Protein AF-O87030-F1 (afdb_monomer)

Mean predicted aligned error: 14.83 Å

Foldseek 3Di:
DCCLDDPVCPVVCPPDVNVVLVVVLVVLCVVCVVCVVVVVPVVVVVNVVVCVVCVVVVVVSVCCVCPNPVVVVVVVVVVVVVVVVVVVVVVVVVVVVVVVVVVVVVVVVVVQVQQADPLVSHGDPNVVVVVVVVCVVVVHDDDDDDDDDDPCLVVVCVVVNPVVSSVD

pLDDT: mean 82.91, std 11.95, range [49.78, 98.38]

Structure (mmCIF, N/CA/C/O backbone):
data_AF-O87030-F1
#
_entry.id   AF-O87030-F1
#
loop_
_atom_site.group_PDB
_atom_site.id
_atom_site.type_symbol
_atom_site.label_atom_id
_atom_site.label_alt_id
_atom_site.label_comp_id
_atom_site.label_asym_id
_atom_site.label_entity_id
_atom_site.label_seq_id
_atom_site.pdbx_PDB_ins_code
_atom_site.Cartn_x
_atom_site.Cartn_y
_atom_site.Cartn_z
_atom_site.occupancy
_atom_site.B_iso_or_equiv
_atom_site.auth_seq_id
_atom_site.auth_comp_id
_atom_site.auth_asym_id
_atom_site.auth_atom_id
_atom_site.pdbx_PDB_model_num
ATOM 1 N N . ASP A 1 1 ? 16.973 13.520 -46.771 1.00 52.75 1 ASP A N 1
ATOM 2 C CA . ASP A 1 1 ? 17.359 14.612 -45.845 1.00 52.75 1 ASP A CA 1
ATOM 3 C C . ASP A 1 1 ? 17.362 14.251 -44.360 1.00 52.75 1 ASP A C 1
ATOM 5 O O . ASP A 1 1 ? 18.242 14.733 -43.655 1.00 52.75 1 ASP A O 1
ATOM 9 N N . LEU A 1 2 ? 16.474 13.373 -43.868 1.00 49.78 2 LEU A N 1
ATOM 10 C CA . LEU A 1 2 ? 16.388 13.035 -42.433 1.00 49.78 2 LEU A CA 1
ATOM 11 C C . LEU A 1 2 ? 17.682 12.417 -41.847 1.00 49.78 2 LEU A C 1
ATOM 13 O O . LEU A 1 2 ? 18.116 12.793 -40.764 1.00 49.78 2 LEU A O 1
ATOM 17 N N . PHE A 1 3 ? 18.349 11.525 -42.590 1.00 55.91 3 PHE A N 1
ATOM 18 C CA . PHE A 1 3 ? 19.589 10.864 -42.151 1.00 55.91 3 PHE A CA 1
ATOM 19 C C . PHE A 1 3 ? 20.795 11.816 -42.071 1.00 55.91 3 PHE A C 1
ATOM 21 O O . PHE A 1 3 ? 21.683 11.631 -41.248 1.00 55.91 3 PHE A O 1
ATOM 28 N N . LEU A 1 4 ? 20.832 12.861 -42.902 1.00 58.41 4 LEU A N 1
ATOM 29 C CA . LEU A 1 4 ? 21.936 13.827 -42.942 1.00 58.41 4 LEU A CA 1
ATOM 30 C C . LEU A 1 4 ? 21.771 14.963 -41.923 1.00 58.41 4 LEU A C 1
ATOM 32 O O . LEU A 1 4 ? 22.666 15.791 -41.788 1.00 58.41 4 LEU A O 1
ATOM 36 N N . THR A 1 5 ? 20.640 15.023 -41.214 1.00 56.06 5 THR A N 1
ATOM 37 C CA . THR A 1 5 ? 20.298 16.132 -40.309 1.00 56.06 5 THR A CA 1
ATOM 38 C C . THR A 1 5 ? 19.948 15.691 -38.889 1.00 56.06 5 THR A C 1
ATOM 40 O O . THR A 1 5 ? 20.027 16.519 -37.982 1.00 56.06 5 THR A O 1
ATOM 43 N N . SER A 1 6 ? 19.625 14.415 -38.645 1.00 59.22 6 SER A N 1
ATOM 44 C CA . SER A 1 6 ? 19.236 13.959 -37.307 1.00 59.22 6 SER A CA 1
ATOM 45 C C . SER A 1 6 ? 20.412 13.919 -36.318 1.00 59.22 6 SER A C 1
ATOM 47 O O . SER A 1 6 ? 21.569 13.671 -36.675 1.00 59.22 6 SER A O 1
ATOM 49 N N . LYS A 1 7 ? 20.110 14.184 -35.039 1.00 56.25 7 LYS A N 1
ATOM 50 C CA . LYS A 1 7 ? 21.070 14.042 -33.928 1.00 56.25 7 LYS A CA 1
ATOM 51 C C . LYS A 1 7 ? 21.472 12.581 -33.706 1.00 56.25 7 LYS A C 1
ATOM 53 O O . LYS A 1 7 ? 22.598 12.316 -33.313 1.00 56.25 7 LYS A O 1
ATOM 58 N N . GLU A 1 8 ? 20.577 11.648 -34.013 1.00 55.34 8 GLU A N 1
ATOM 59 C CA . GLU A 1 8 ? 20.783 10.201 -33.868 1.00 55.34 8 GLU A CA 1
ATOM 60 C C . GLU A 1 8 ? 21.846 9.660 -34.837 1.00 55.34 8 GLU A C 1
ATOM 62 O O . GLU A 1 8 ? 22.580 8.742 -34.496 1.00 55.34 8 GLU A O 1
ATOM 67 N N . THR A 1 9 ? 21.993 10.260 -36.024 1.00 56.41 9 THR A N 1
ATOM 68 C CA . THR A 1 9 ? 23.032 9.897 -37.005 1.00 56.41 9 THR A CA 1
ATOM 69 C C . THR A 1 9 ? 24.272 10.788 -36.912 1.00 56.41 9 THR A C 1
ATOM 71 O O . THR A 1 9 ? 25.165 10.701 -37.753 1.00 56.41 9 THR A O 1
ATOM 74 N N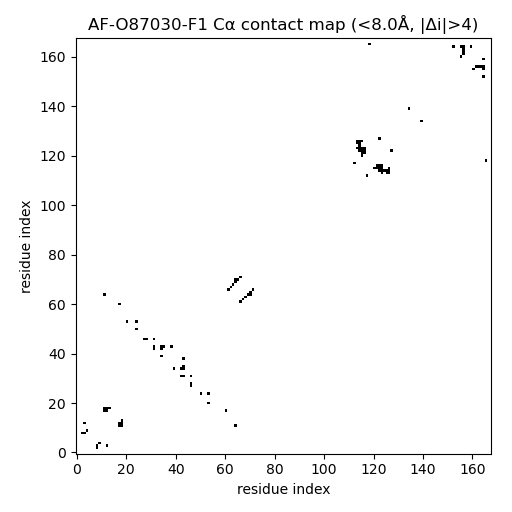 . GLN A 1 10 ? 24.346 11.696 -35.934 1.00 61.94 10 GLN A N 1
ATOM 75 C CA . GLN A 1 10 ? 25.466 12.630 -35.794 1.00 61.94 10 GLN A CA 1
ATOM 76 C C . GLN A 1 10 ? 26.766 11.912 -35.420 1.00 61.94 10 GLN A C 1
ATOM 78 O O . GLN A 1 10 ? 27.805 12.195 -36.007 1.00 61.94 10 GLN A O 1
ATOM 83 N N . GLU A 1 11 ? 26.694 10.954 -34.500 1.00 60.84 11 GLU A N 1
ATOM 84 C CA . GLU A 1 11 ? 27.830 10.116 -34.098 1.00 60.84 11 GLU A CA 1
ATOM 85 C C . GLU A 1 11 ? 28.333 9.264 -35.282 1.00 60.84 11 GLU A C 1
ATOM 87 O O . GLU A 1 11 ? 29.527 9.187 -35.559 1.00 60.84 11 GLU A O 1
ATOM 92 N N . LEU A 1 12 ? 27.387 8.757 -36.076 1.00 59.00 12 LEU A N 1
ATOM 93 C CA . LEU A 1 12 ? 27.609 7.964 -37.285 1.00 59.00 12 LEU A CA 1
ATOM 94 C C . LEU A 1 12 ? 28.250 8.773 -38.422 1.00 59.00 12 LEU A C 1
ATOM 96 O O . LEU A 1 12 ? 29.059 8.244 -39.174 1.00 59.00 12 LEU A O 1
ATOM 100 N N . ARG A 1 13 ? 27.932 10.067 -38.536 1.00 62.53 13 ARG A N 1
ATOM 101 C CA . ARG A 1 13 ? 28.569 10.986 -39.496 1.00 62.53 13 ARG A CA 1
ATOM 102 C C . ARG A 1 13 ? 30.012 11.332 -39.124 1.00 62.53 13 ARG A C 1
ATOM 104 O O . ARG A 1 13 ? 30.799 11.631 -40.016 1.00 62.53 13 ARG A O 1
ATOM 111 N N . GLN A 1 14 ? 30.343 11.316 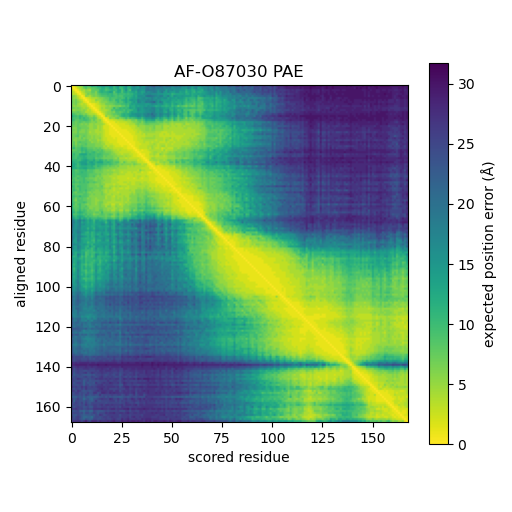-37.832 1.00 63.66 14 GLN A N 1
ATOM 112 C CA . GLN A 1 14 ? 31.659 11.714 -37.322 1.00 63.66 14 GLN A CA 1
ATOM 113 C C . GLN A 1 14 ? 32.678 10.566 -37.301 1.00 63.66 14 GLN A C 1
ATOM 115 O O . GLN A 1 14 ? 33.880 10.823 -37.299 1.00 63.66 14 GLN A O 1
ATOM 120 N N . GLN A 1 15 ? 32.227 9.310 -37.308 1.00 60.66 15 GLN A N 1
ATOM 121 C CA . GLN A 1 15 ? 33.109 8.146 -37.354 1.00 60.66 15 GLN A CA 1
ATOM 122 C C . GLN A 1 15 ? 33.484 7.756 -38.798 1.00 60.66 15 GLN A C 1
ATOM 124 O O . GLN A 1 15 ? 32.622 7.558 -39.651 1.00 60.66 15 GLN A O 1
ATOM 129 N N . HIS A 1 16 ? 34.789 7.589 -39.048 1.00 58.06 16 HIS A N 1
ATOM 130 C CA . HIS A 1 16 ? 35.362 6.910 -40.224 1.00 58.06 16 HIS A CA 1
ATOM 131 C C . HIS A 1 16 ? 34.908 7.421 -41.611 1.00 58.06 16 HIS A C 1
ATOM 133 O O . HIS A 1 16 ? 34.545 6.615 -42.466 1.00 58.06 16 HIS A O 1
ATOM 139 N N . ASP A 1 17 ? 34.912 8.740 -41.848 1.00 64.31 17 ASP A N 1
ATOM 140 C CA . ASP A 1 17 ? 34.593 9.369 -43.152 1.00 64.31 17 ASP A CA 1
ATOM 141 C C . ASP A 1 17 ? 33.220 8.985 -43.754 1.00 64.31 17 ASP A C 1
ATOM 143 O O . ASP A 1 17 ? 32.926 9.247 -44.926 1.00 64.31 17 ASP A O 1
ATOM 147 N N . ALA A 1 18 ? 32.328 8.419 -42.934 1.00 68.12 18 ALA A N 1
ATOM 148 C CA . ALA A 1 18 ? 31.025 7.911 -43.347 1.00 68.12 18 ALA A CA 1
ATOM 149 C C . ALA A 1 18 ? 30.143 8.998 -43.972 1.00 68.12 18 ALA A C 1
ATOM 151 O O . ALA A 1 18 ? 29.357 8.722 -44.876 1.00 68.12 18 ALA A O 1
ATOM 152 N N . GLN A 1 19 ? 30.286 10.250 -43.527 1.00 72.31 19 GLN A N 1
ATOM 153 C CA . GLN A 1 19 ? 29.537 11.373 -44.079 1.00 72.31 19 GLN A CA 1
ATOM 154 C C . GLN A 1 19 ? 29.844 11.609 -45.564 1.00 72.31 19 GLN A C 1
ATOM 156 O O . GLN A 1 19 ? 28.909 11.805 -46.338 1.00 72.31 19 GLN A O 1
ATOM 161 N N . ALA A 1 20 ? 31.117 11.566 -45.966 1.00 75.62 20 ALA A N 1
ATOM 162 C CA . ALA A 1 20 ? 31.512 11.805 -47.353 1.00 75.62 20 ALA A CA 1
ATOM 163 C C . ALA A 1 20 ? 30.997 10.685 -48.268 1.00 75.62 20 ALA A C 1
ATOM 165 O O . ALA A 1 20 ? 30.365 10.960 -49.287 1.00 75.62 20 ALA A O 1
ATOM 166 N N . ILE A 1 21 ? 31.166 9.431 -47.839 1.00 76.44 21 ILE A N 1
ATOM 167 C CA . ILE A 1 21 ? 30.726 8.239 -48.578 1.00 76.44 21 ILE A CA 1
ATOM 168 C C . ILE A 1 21 ? 29.204 8.227 -48.740 1.00 76.44 21 ILE A C 1
ATOM 170 O O . ILE A 1 21 ? 28.687 8.051 -49.841 1.00 76.44 21 ILE A O 1
ATOM 174 N N . ILE A 1 22 ? 28.462 8.457 -47.654 1.00 77.44 22 ILE A N 1
ATOM 175 C CA . ILE A 1 22 ? 26.995 8.457 -47.684 1.00 77.44 22 ILE A CA 1
ATOM 176 C C . ILE A 1 22 ? 26.476 9.611 -48.544 1.00 77.44 22 ILE A C 1
ATOM 178 O O . ILE A 1 22 ? 25.507 9.433 -49.278 1.00 77.44 22 ILE A O 1
ATOM 182 N N . GLN A 1 23 ? 27.118 10.779 -48.498 1.00 80.62 23 GLN A N 1
ATOM 183 C CA . GLN A 1 23 ? 26.734 11.925 -49.317 1.00 80.62 23 GLN A CA 1
ATOM 184 C C . GLN A 1 23 ? 27.003 11.680 -50.807 1.00 80.62 23 GLN A C 1
ATOM 186 O O . GLN A 1 23 ? 26.163 12.026 -51.641 1.00 80.62 23 GLN A O 1
ATOM 191 N N . GLU A 1 24 ? 28.124 11.047 -51.149 1.00 81.00 24 GLU A N 1
ATOM 192 C CA . GLU A 1 24 ? 28.473 10.697 -52.525 1.00 81.00 24 GLU A CA 1
ATOM 193 C C . GLU A 1 24 ? 27.526 9.628 -53.091 1.00 81.00 24 GLU A C 1
ATOM 195 O O . GLU A 1 24 ? 26.898 9.849 -54.128 1.00 81.00 24 GLU A O 1
ATOM 200 N N . VAL A 1 25 ? 27.306 8.535 -52.354 1.00 82.62 25 VAL A N 1
ATOM 201 C CA . VAL A 1 25 ? 26.357 7.470 -52.723 1.00 82.62 25 VAL A CA 1
ATOM 202 C C . VAL A 1 25 ? 24.934 8.017 -52.859 1.00 82.62 25 VAL A C 1
ATOM 204 O O . VAL A 1 25 ? 24.245 7.722 -53.835 1.00 82.62 25 VAL A O 1
ATOM 207 N N . PHE A 1 26 ? 24.489 8.863 -51.926 1.00 82.69 26 PHE A N 1
ATOM 208 C CA . PHE A 1 26 ? 23.162 9.479 -51.987 1.00 82.69 26 PHE A CA 1
ATOM 209 C C . PHE A 1 26 ? 23.016 10.419 -53.191 1.00 82.69 26 PHE A C 1
ATOM 211 O O . PHE A 1 26 ? 21.960 10.461 -53.821 1.00 82.69 26 PHE A O 1
ATOM 218 N N . THR A 1 27 ? 24.081 11.139 -53.552 1.00 84.06 27 THR A N 1
ATOM 219 C CA . THR A 1 27 ? 24.100 12.004 -54.739 1.00 84.06 27 THR A CA 1
ATOM 220 C C . THR A 1 27 ? 23.974 11.185 -56.023 1.00 84.06 27 THR A C 1
ATOM 222 O O . THR A 1 27 ? 23.184 11.551 -56.895 1.00 84.06 27 THR A O 1
ATOM 225 N N . GLN A 1 28 ? 24.681 10.052 -56.127 1.00 82.38 28 GLN A N 1
ATOM 226 C CA . GLN A 1 28 ? 24.534 9.143 -57.268 1.00 82.38 28 GLN A CA 1
ATOM 227 C C . GLN A 1 28 ? 23.124 8.545 -57.320 1.00 82.38 28 GLN A C 1
ATOM 229 O O . GLN A 1 28 ? 22.464 8.632 -58.350 1.00 82.38 28 GLN A O 1
ATOM 234 N N . LEU A 1 29 ? 22.592 8.041 -56.204 1.00 82.44 29 LEU A N 1
ATOM 235 C CA . LEU A 1 29 ? 21.227 7.501 -56.154 1.00 82.44 29 LEU A CA 1
ATOM 236 C C . LEU A 1 29 ? 20.173 8.527 -56.591 1.00 82.44 29 LEU A C 1
ATOM 238 O O . LEU A 1 29 ? 19.272 8.192 -57.356 1.00 82.44 29 LEU A O 1
ATOM 242 N N . LYS A 1 30 ? 20.317 9.788 -56.171 1.00 83.56 30 LYS A N 1
ATOM 243 C CA . LYS A 1 30 ? 19.424 10.879 -56.579 1.00 83.56 30 LYS A CA 1
ATOM 244 C C . LYS A 1 30 ? 19.529 11.189 -58.075 1.00 83.56 30 LYS A C 1
ATOM 246 O O . LYS A 1 30 ? 18.525 11.471 -58.720 1.00 83.56 30 LYS A O 1
ATOM 251 N N . ARG A 1 31 ? 20.730 11.098 -58.656 1.00 83.00 31 ARG A N 1
ATOM 252 C CA . ARG A 1 31 ? 20.947 11.276 -60.103 1.00 83.00 31 ARG A CA 1
ATOM 253 C C . ARG A 1 31 ? 20.227 10.209 -60.933 1.00 83.00 31 ARG A C 1
ATOM 255 O O . ARG A 1 31 ? 19.749 10.515 -62.022 1.00 83.00 31 ARG A O 1
ATOM 262 N N . TYR A 1 32 ? 20.115 8.992 -60.407 1.00 83.44 32 TYR A N 1
ATOM 263 C CA . TYR A 1 32 ? 19.471 7.856 -61.069 1.00 83.44 32 TYR A CA 1
ATOM 264 C C . TYR A 1 32 ? 18.035 7.574 -60.574 1.00 83.44 32 TYR A C 1
ATOM 266 O O . TYR A 1 32 ? 17.438 6.572 -60.961 1.00 83.44 32 TYR A O 1
ATOM 274 N N . GLU A 1 33 ? 17.430 8.468 -59.782 1.00 81.31 33 GLU A N 1
ATOM 275 C CA . GLU A 1 33 ? 16.110 8.294 -59.144 1.00 81.31 33 GLU A CA 1
ATOM 276 C C . GLU A 1 33 ? 14.986 7.947 -60.140 1.00 81.31 33 GLU A C 1
ATOM 278 O O . GLU A 1 33 ? 14.163 7.060 -59.896 1.00 81.31 33 GLU A O 1
ATOM 283 N N . LEU A 1 34 ? 14.980 8.602 -61.305 1.00 76.56 34 LEU A N 1
ATOM 284 C CA . LEU A 1 34 ? 14.008 8.346 -62.373 1.00 76.56 34 LEU A CA 1
ATOM 285 C C . LEU A 1 34 ? 14.193 6.970 -63.028 1.00 76.56 34 LEU A C 1
ATOM 287 O O . LEU A 1 34 ? 13.203 6.338 -63.394 1.00 76.56 34 LEU A O 1
ATOM 291 N N . ALA A 1 35 ? 15.435 6.501 -63.165 1.00 78.81 35 ALA A N 1
ATOM 292 C CA . ALA A 1 35 ? 15.748 5.191 -63.733 1.00 78.81 35 ALA A CA 1
ATOM 293 C C . ALA A 1 35 ? 15.396 4.061 -62.757 1.00 78.81 35 ALA A C 1
ATOM 295 O O . ALA A 1 35 ? 14.815 3.054 -63.159 1.00 78.81 35 ALA A O 1
ATOM 296 N N . VAL A 1 36 ? 15.646 4.280 -61.461 1.00 77.56 36 VAL A N 1
ATOM 297 C CA . VAL A 1 36 ? 15.218 3.388 -60.374 1.00 77.56 36 VAL A CA 1
ATOM 298 C C . VAL A 1 36 ? 13.695 3.278 -60.326 1.00 77.56 36 VAL A C 1
ATOM 300 O O . VAL A 1 36 ? 13.161 2.174 -60.284 1.00 77.56 36 VAL A O 1
ATOM 303 N N . SER A 1 37 ? 12.986 4.406 -60.416 1.00 81.19 37 SER A N 1
ATOM 304 C CA . SER A 1 37 ? 11.517 4.434 -60.364 1.00 81.19 37 SER A CA 1
ATOM 305 C C . SER A 1 37 ? 10.851 3.777 -61.579 1.00 81.19 37 SER A C 1
ATOM 307 O O . SER A 1 37 ? 9.735 3.274 -61.475 1.00 81.19 37 SER A O 1
ATOM 309 N N . ARG A 1 38 ? 11.517 3.791 -62.741 1.00 83.12 38 ARG A N 1
ATOM 310 C CA . ARG A 1 38 ? 11.016 3.204 -63.997 1.00 83.12 38 ARG A CA 1
ATOM 311 C C . ARG A 1 38 ? 11.508 1.776 -64.249 1.00 83.12 38 ARG A C 1
ATOM 313 O O . ARG A 1 38 ? 11.013 1.140 -65.174 1.00 83.12 38 ARG A O 1
ATOM 320 N N . GLY A 1 39 ? 12.445 1.273 -63.443 1.00 78.56 39 GLY A N 1
ATOM 321 C CA . GLY A 1 39 ? 13.003 -0.072 -63.593 1.00 78.56 39 GLY A CA 1
ATOM 322 C C . GLY A 1 39 ? 13.895 -0.242 -64.828 1.00 78.56 39 GLY A C 1
ATOM 323 O O . GLY A 1 39 ? 13.915 -1.322 -65.416 1.00 78.56 39 GLY A O 1
ATOM 324 N N . ASP A 1 40 ? 14.608 0.810 -65.239 1.00 87.12 40 ASP A N 1
ATOM 325 C CA . ASP A 1 40 ? 15.448 0.798 -66.442 1.00 87.12 40 ASP A CA 1
ATOM 326 C C . ASP A 1 40 ? 16.727 -0.034 -66.221 1.00 87.12 40 ASP A C 1
ATOM 328 O O . ASP A 1 40 ? 17.724 0.438 -65.674 1.00 87.12 40 ASP A O 1
ATOM 332 N N . GLN A 1 41 ? 16.664 -1.315 -66.596 1.00 81.19 41 GLN A N 1
ATOM 333 C CA . GLN A 1 41 ? 17.705 -2.333 -66.388 1.00 81.19 41 GLN A CA 1
ATOM 334 C C . GLN A 1 41 ? 19.133 -1.914 -66.800 1.00 81.19 41 GLN A C 1
ATOM 336 O O . GLN A 1 41 ? 20.034 -2.074 -65.975 1.00 81.19 41 GLN A O 1
ATOM 341 N N . PRO A 1 42 ? 19.392 -1.388 -68.014 1.00 84.88 42 PRO A N 1
ATOM 342 C CA . PRO A 1 42 ? 20.743 -0.980 -68.413 1.00 84.88 42 PRO A CA 1
ATOM 343 C C . PRO A 1 42 ? 21.299 0.164 -67.555 1.00 84.88 42 PRO A C 1
ATOM 345 O O . PRO A 1 42 ? 22.462 0.132 -67.161 1.00 84.88 42 PRO A O 1
ATOM 348 N N . VAL A 1 43 ? 20.461 1.138 -67.196 1.00 83.94 43 VAL A N 1
ATOM 349 C CA . VAL A 1 43 ? 20.866 2.273 -66.352 1.00 83.94 43 VAL A CA 1
ATOM 350 C C . VAL A 1 43 ? 21.088 1.833 -64.900 1.00 83.94 43 VAL A C 1
ATOM 352 O O . VAL A 1 43 ? 21.983 2.323 -64.214 1.00 83.94 43 VAL A O 1
ATOM 355 N N . LEU A 1 44 ? 20.311 0.856 -64.429 1.00 80.88 44 LEU A N 1
ATOM 356 C CA . LEU A 1 44 ? 20.511 0.230 -63.124 1.00 80.88 44 LEU A CA 1
ATOM 357 C C . LEU A 1 44 ? 21.821 -0.564 -63.060 1.00 80.88 44 LEU A C 1
ATOM 359 O O . LEU A 1 44 ? 22.479 -0.547 -62.023 1.00 80.88 44 LEU A O 1
ATOM 363 N N . GLN A 1 45 ? 22.237 -1.220 -64.148 1.00 84.50 45 GLN A N 1
ATOM 364 C CA . GLN A 1 45 ? 23.544 -1.883 -64.215 1.00 84.50 45 GLN A CA 1
ATOM 365 C C . GLN A 1 45 ? 24.706 -0.887 -64.152 1.00 84.50 45 GLN A C 1
ATOM 367 O O . GLN A 1 45 ? 25.683 -1.148 -63.453 1.00 84.50 45 GLN A O 1
ATOM 372 N N . GLU A 1 46 ? 24.589 0.262 -64.819 1.00 85.69 46 GLU A N 1
ATOM 373 C CA . GLU A 1 46 ? 25.582 1.340 -64.733 1.00 85.69 46 GLU A CA 1
ATOM 374 C C . GLU A 1 46 ? 25.682 1.895 -63.304 1.00 85.69 46 GLU A C 1
ATOM 376 O O . GLU A 1 46 ? 26.777 2.026 -62.756 1.00 85.69 46 GLU A O 1
ATOM 381 N N . LEU A 1 47 ? 24.540 2.129 -62.651 1.00 83.81 47 LEU A N 1
ATOM 382 C CA . LEU A 1 47 ? 24.494 2.532 -61.245 1.00 83.81 47 LEU A CA 1
ATOM 383 C C . LEU A 1 47 ? 25.150 1.491 -60.326 1.00 83.81 47 LEU A C 1
ATOM 385 O O . LEU A 1 47 ? 25.911 1.863 -59.435 1.00 83.81 47 LEU A O 1
ATOM 389 N N . LEU A 1 48 ? 24.884 0.198 -60.533 1.00 82.88 48 LEU A N 1
ATOM 390 C CA . LEU A 1 48 ? 25.499 -0.868 -59.738 1.00 82.88 48 LEU A CA 1
ATOM 391 C C . LEU A 1 48 ? 27.024 -0.878 -59.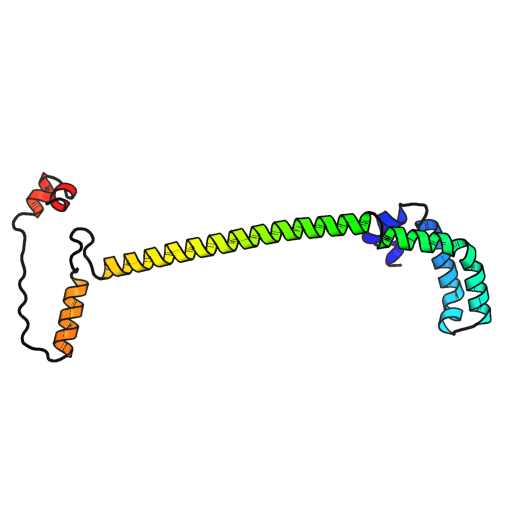899 1.00 82.88 48 LEU A C 1
ATOM 393 O O . LEU A 1 48 ? 27.729 -0.925 -58.896 1.00 82.88 48 LEU A O 1
ATOM 397 N N . GLN A 1 49 ? 27.538 -0.738 -61.125 1.00 86.19 49 GLN A N 1
ATOM 398 C CA . GLN A 1 49 ? 28.981 -0.651 -61.378 1.00 86.19 49 GLN A CA 1
ATOM 399 C C . GLN A 1 49 ? 29.623 0.587 -60.737 1.00 86.19 49 GLN A C 1
ATOM 401 O O . GLN A 1 49 ? 30.734 0.501 -60.217 1.00 86.19 49 GLN A O 1
ATOM 406 N N . LEU A 1 50 ? 28.923 1.725 -60.731 1.00 84.94 50 LEU A N 1
ATOM 407 C CA . LEU A 1 50 ? 29.384 2.949 -60.067 1.00 84.94 50 LEU A CA 1
ATOM 408 C C . LEU A 1 50 ? 29.414 2.818 -58.537 1.00 84.94 50 LEU A C 1
ATOM 410 O O . LEU A 1 50 ? 30.210 3.492 -57.884 1.00 84.94 50 LEU A O 1
ATOM 414 N N . LEU A 1 51 ? 28.563 1.964 -57.963 1.00 84.31 51 LEU A N 1
ATOM 415 C CA . LEU A 1 51 ? 28.489 1.735 -56.519 1.00 84.31 51 LEU A CA 1
ATOM 416 C C . LEU A 1 51 ? 29.413 0.612 -56.020 1.00 84.31 51 LEU A C 1
ATOM 418 O O . LEU A 1 51 ? 29.716 0.585 -54.827 1.00 84.31 51 LEU A O 1
ATOM 422 N N . GLU A 1 52 ? 29.918 -0.261 -56.901 1.00 85.81 52 GLU A N 1
ATOM 423 C CA . GLU A 1 52 ? 30.835 -1.361 -56.548 1.00 85.81 52 GLU A CA 1
ATOM 424 C C . GLU A 1 52 ? 32.008 -0.951 -55.634 1.00 85.81 52 GLU A C 1
ATOM 426 O O . GLU A 1 52 ? 32.232 -1.622 -54.621 1.00 85.81 52 GLU A O 1
ATOM 431 N N . PRO A 1 53 ? 32.725 0.165 -55.882 1.00 86.19 53 PRO A N 1
ATOM 432 C CA . PRO A 1 53 ? 33.838 0.582 -55.023 1.00 86.19 53 PRO A CA 1
ATOM 433 C C . PRO A 1 53 ? 33.421 0.895 -53.578 1.00 86.19 53 PRO A C 1
ATOM 435 O O . PRO A 1 53 ? 34.224 0.766 -52.653 1.00 86.19 53 PRO A O 1
ATOM 438 N N . TYR A 1 54 ? 32.159 1.277 -53.369 1.00 83.69 54 TYR A N 1
ATOM 439 C CA . TYR A 1 54 ? 31.620 1.674 -52.070 1.00 83.69 54 TYR A CA 1
ATOM 440 C C . TYR A 1 54 ? 30.995 0.501 -51.300 1.00 83.69 54 TYR A C 1
ATOM 442 O O . TYR A 1 54 ? 30.783 0.615 -50.092 1.00 83.69 54 TYR A O 1
ATOM 450 N N . ASN A 1 55 ? 30.744 -0.649 -51.942 1.00 82.31 55 ASN A N 1
ATOM 451 C CA . ASN A 1 55 ? 30.067 -1.804 -51.332 1.00 82.31 55 ASN A CA 1
ATOM 452 C C . ASN A 1 55 ? 30.728 -2.274 -50.024 1.00 82.31 55 ASN A C 1
ATOM 454 O O . ASN A 1 55 ? 30.046 -2.527 -49.027 1.00 82.31 55 ASN A O 1
ATOM 458 N N . ALA A 1 56 ? 32.061 -2.363 -49.996 1.00 82.12 56 ALA A N 1
ATOM 459 C CA . ALA A 1 56 ? 32.800 -2.788 -48.806 1.00 82.12 56 ALA A CA 1
ATOM 460 C C . ALA A 1 56 ? 32.645 -1.796 -47.639 1.00 82.12 56 ALA A C 1
ATOM 462 O O . ALA A 1 56 ? 32.460 -2.209 -46.492 1.00 82.12 56 ALA A O 1
ATOM 463 N N . GLN A 1 57 ? 32.667 -0.496 -47.937 1.00 79.88 57 GLN A N 1
ATOM 464 C CA . GLN A 1 57 ? 32.529 0.574 -46.948 1.00 79.88 57 GLN A CA 1
ATOM 465 C C . GLN A 1 57 ? 31.096 0.654 -46.415 1.00 79.88 57 GLN A C 1
ATOM 467 O O . GLN A 1 57 ? 30.895 0.712 -45.205 1.00 79.88 57 GLN A O 1
ATOM 472 N N . ILE A 1 58 ? 30.094 0.560 -47.295 1.00 78.81 58 ILE A N 1
ATOM 473 C CA . ILE A 1 58 ? 28.675 0.508 -46.917 1.00 78.81 58 ILE A CA 1
ATOM 474 C C . ILE A 1 58 ? 28.419 -0.689 -45.995 1.00 78.81 58 ILE A C 1
ATOM 476 O O . ILE A 1 58 ? 27.787 -0.547 -44.948 1.00 78.81 58 ILE A O 1
ATOM 480 N N . ARG A 1 59 ? 28.951 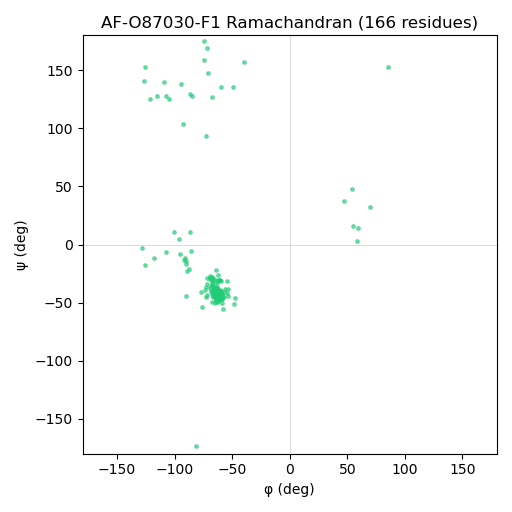-1.868 -46.344 1.00 80.75 59 ARG A N 1
ATOM 481 C CA . ARG A 1 59 ? 28.813 -3.077 -45.524 1.00 80.75 59 ARG A CA 1
ATOM 482 C C . ARG A 1 59 ? 29.486 -2.925 -44.161 1.00 80.75 59 ARG A C 1
ATOM 484 O O . ARG A 1 59 ? 28.907 -3.329 -43.156 1.00 80.75 59 ARG A O 1
ATOM 491 N N . TYR A 1 60 ? 30.682 -2.344 -44.115 1.00 79.75 60 TYR A N 1
ATOM 492 C CA . TYR A 1 60 ? 31.385 -2.069 -42.863 1.00 79.75 60 TYR A CA 1
ATOM 493 C C . TYR A 1 60 ? 30.586 -1.116 -41.963 1.00 79.75 60 TYR A C 1
ATOM 495 O O . TYR A 1 60 ? 30.348 -1.434 -40.799 1.00 79.75 60 TYR A O 1
ATOM 503 N N . LEU A 1 61 ? 30.088 -0.006 -42.516 1.00 74.75 61 LEU A N 1
ATOM 504 C CA . LEU A 1 61 ? 29.243 0.942 -41.790 1.00 74.75 61 LEU A CA 1
ATOM 505 C C . LEU A 1 61 ? 27.957 0.280 -41.284 1.00 74.75 61 LEU A C 1
ATOM 507 O O . LEU A 1 61 ? 27.557 0.519 -40.149 1.00 74.75 61 LEU A O 1
ATOM 511 N N . ALA A 1 62 ? 27.320 -0.589 -42.071 1.00 74.56 62 ALA A N 1
ATOM 512 C CA . ALA A 1 62 ? 26.147 -1.334 -41.619 1.00 74.56 62 ALA A CA 1
ATOM 513 C C . ALA A 1 62 ? 26.473 -2.250 -40.424 1.00 74.56 62 ALA A C 1
ATOM 515 O O . ALA A 1 62 ? 25.731 -2.275 -39.444 1.00 74.56 62 ALA A O 1
ATOM 516 N N . ILE A 1 63 ? 27.601 -2.962 -40.464 1.00 75.12 63 ILE A N 1
ATOM 517 C CA . ILE A 1 63 ? 28.032 -3.841 -39.369 1.00 75.12 63 ILE A CA 1
ATOM 518 C C . ILE A 1 63 ? 28.338 -3.022 -38.110 1.00 75.12 63 ILE A C 1
ATOM 520 O O . ILE A 1 63 ? 27.804 -3.327 -37.046 1.00 75.12 63 ILE A O 1
ATOM 524 N N . VAL A 1 64 ? 29.139 -1.962 -38.202 1.00 69.19 64 VAL A N 1
ATOM 525 C CA . VAL A 1 64 ? 29.506 -1.149 -37.030 1.00 69.19 64 VAL A CA 1
ATOM 526 C C . VAL A 1 64 ? 28.281 -0.466 -36.413 1.00 69.19 64 VAL A C 1
ATOM 528 O O . VAL A 1 64 ? 28.149 -0.436 -35.194 1.00 69.19 64 VAL A O 1
ATOM 531 N N . ASN A 1 65 ? 27.330 -0.002 -37.222 1.00 64.19 65 ASN A N 1
ATOM 532 C CA . ASN A 1 65 ? 26.152 0.690 -36.700 1.00 64.19 65 ASN A CA 1
ATOM 533 C C . ASN A 1 65 ? 25.102 -0.249 -36.102 1.00 64.19 65 ASN A C 1
ATOM 535 O O . ASN A 1 65 ? 24.530 0.061 -35.060 1.00 64.19 65 ASN A O 1
ATOM 539 N N . PHE A 1 66 ? 24.840 -1.396 -36.737 1.00 66.38 66 PHE A N 1
ATOM 540 C CA . PHE A 1 66 ? 23.817 -2.328 -36.250 1.00 66.38 66 PHE A CA 1
ATOM 541 C C . PHE A 1 66 ? 24.352 -3.353 -35.247 1.00 66.38 66 PHE A C 1
ATOM 543 O O . PHE A 1 66 ? 23.576 -3.888 -34.459 1.00 66.38 66 PHE A O 1
ATOM 550 N N . THR A 1 67 ? 25.656 -3.637 -35.258 1.00 64.38 67 THR A N 1
ATOM 551 C CA . THR A 1 67 ? 26.270 -4.677 -34.411 1.00 64.38 67 THR A CA 1
ATOM 552 C C . THR A 1 67 ? 27.472 -4.201 -33.589 1.00 64.38 67 THR A C 1
ATOM 554 O O . THR A 1 67 ? 28.010 -4.980 -32.805 1.00 64.38 67 THR A O 1
ATOM 557 N N . GLY A 1 68 ? 27.901 -2.943 -33.731 1.00 64.06 68 GLY A N 1
ATOM 558 C CA . GLY A 1 68 ? 29.037 -2.385 -32.992 1.00 64.06 68 GLY A CA 1
ATOM 559 C C . GLY A 1 68 ? 28.711 -1.929 -31.567 1.00 64.06 68 GLY A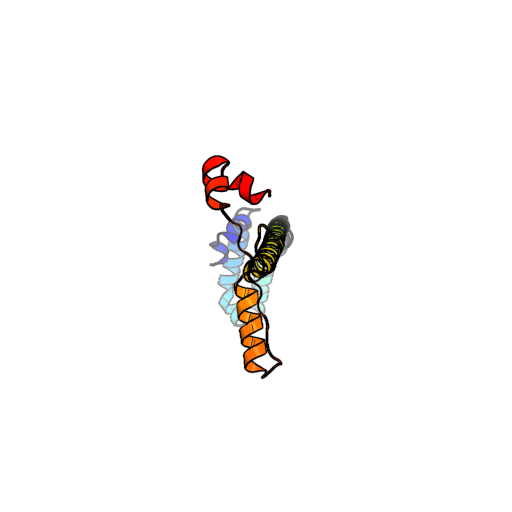 C 1
ATOM 560 O O . GLY A 1 68 ? 27.619 -2.149 -31.038 1.00 64.06 68 GLY A O 1
ATOM 561 N N . GLU A 1 69 ? 29.689 -1.289 -30.919 1.00 60.69 69 GLU A N 1
ATOM 562 C CA . GLU A 1 69 ? 29.636 -0.905 -29.499 1.00 60.69 69 GLU A CA 1
ATOM 563 C C . GLU A 1 69 ? 28.406 -0.065 -29.118 1.00 60.69 69 GLU A C 1
ATOM 565 O O . GLU A 1 69 ? 27.888 -0.235 -28.014 1.00 60.69 69 GLU A O 1
ATOM 570 N N . SER A 1 70 ? 27.874 0.752 -30.033 1.00 59.34 70 SER A N 1
ATOM 571 C CA . SER A 1 70 ? 26.665 1.558 -29.808 1.00 59.34 70 SER A CA 1
ATOM 572 C C . SER A 1 70 ? 25.391 0.716 -29.639 1.00 59.34 70 SER A C 1
ATOM 574 O O . SER A 1 70 ? 24.496 1.082 -28.878 1.00 59.34 70 SER A O 1
ATOM 576 N N . ALA A 1 71 ? 25.291 -0.455 -30.278 1.00 62.53 71 ALA A N 1
ATOM 577 C CA . ALA A 1 71 ? 24.194 -1.390 -30.011 1.00 62.53 71 ALA A CA 1
ATOM 578 C C . ALA A 1 71 ? 24.325 -1.996 -28.601 1.00 62.53 71 ALA A C 1
ATOM 580 O O . ALA A 1 71 ? 23.337 -2.149 -27.880 1.00 62.53 71 ALA A O 1
ATOM 581 N N . ASN A 1 72 ? 25.559 -2.265 -28.166 1.00 63.16 72 ASN A N 1
ATOM 582 C CA . ASN A 1 72 ? 25.843 -2.813 -26.842 1.00 63.16 72 ASN A CA 1
ATOM 583 C C . ASN A 1 72 ? 25.644 -1.790 -25.711 1.00 63.16 72 ASN A C 1
ATOM 585 O O . ASN A 1 72 ? 25.169 -2.166 -24.637 1.00 63.16 72 ASN A O 1
ATOM 589 N N . SER A 1 73 ? 25.966 -0.509 -25.922 1.00 65.56 73 SER A N 1
ATOM 590 C CA . SER A 1 73 ? 25.742 0.551 -24.928 1.00 65.56 73 SER A CA 1
ATOM 591 C C . SER A 1 73 ? 24.249 0.806 -24.699 1.00 65.56 73 SER A C 1
ATOM 593 O O . SER A 1 73 ? 23.814 0.889 -23.549 1.00 65.56 73 SER A O 1
ATOM 595 N N . ASN A 1 74 ? 23.445 0.799 -25.768 1.00 71.00 74 ASN A N 1
ATOM 596 C CA . ASN A 1 74 ? 21.986 0.888 -25.680 1.0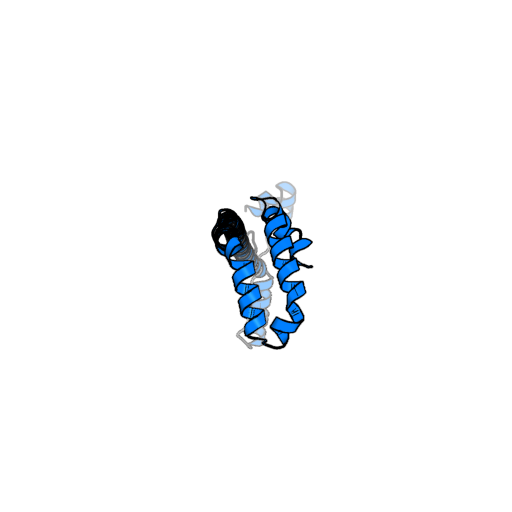0 71.00 74 ASN A CA 1
ATOM 597 C C . ASN A 1 74 ? 21.388 -0.275 -24.874 1.00 71.00 74 ASN A C 1
ATOM 599 O O . ASN A 1 74 ? 20.542 -0.061 -24.007 1.00 71.00 74 ASN A O 1
ATOM 603 N N . ILE A 1 75 ? 21.864 -1.505 -25.093 1.00 73.12 75 ILE A N 1
ATOM 604 C CA . ILE A 1 75 ? 21.408 -2.679 -24.333 1.00 73.12 75 ILE A CA 1
ATOM 605 C C . ILE A 1 75 ? 21.765 -2.558 -22.841 1.00 73.12 75 ILE A C 1
ATOM 607 O O . ILE A 1 75 ? 20.951 -2.917 -21.986 1.00 73.12 75 ILE A O 1
ATOM 611 N N . ARG A 1 76 ? 22.954 -2.037 -22.500 1.00 74.56 76 ARG A N 1
ATOM 612 C CA . ARG A 1 76 ? 23.365 -1.821 -21.099 1.00 74.56 76 ARG A CA 1
ATOM 613 C C . ARG A 1 76 ? 22.476 -0.798 -20.400 1.00 74.56 76 ARG A C 1
ATOM 615 O O . ARG A 1 76 ? 21.933 -1.115 -19.346 1.00 74.56 76 ARG A O 1
ATOM 622 N N . LEU A 1 77 ? 22.249 0.356 -21.026 1.00 77.44 77 LEU A N 1
ATOM 623 C CA . LEU A 1 77 ? 21.373 1.398 -20.486 1.00 77.44 77 LEU A CA 1
ATOM 624 C C . LEU A 1 77 ? 19.939 0.884 -20.274 1.00 77.44 77 LEU A C 1
ATOM 626 O O . LEU A 1 77 ? 19.324 1.141 -19.240 1.00 77.44 77 LEU A O 1
ATOM 630 N N . ILE A 1 78 ? 19.411 0.104 -21.224 1.00 81.06 78 ILE A N 1
ATOM 631 C CA . ILE A 1 78 ? 18.089 -0.527 -21.095 1.00 81.06 78 ILE A CA 1
ATOM 632 C C . ILE A 1 78 ? 18.055 -1.489 -19.901 1.00 81.06 78 ILE A C 1
ATOM 634 O O . ILE A 1 78 ? 17.093 -1.477 -19.131 1.00 81.06 78 ILE A O 1
ATOM 638 N N . ASN A 1 79 ? 19.090 -2.310 -19.721 1.00 83.56 79 ASN A N 1
ATOM 639 C CA . ASN A 1 79 ? 19.158 -3.257 -18.610 1.00 83.56 79 ASN A CA 1
ATOM 640 C C . ASN A 1 79 ? 19.289 -2.558 -17.250 1.00 83.56 79 ASN A C 1
ATOM 642 O O . ASN A 1 79 ? 18.635 -2.976 -16.296 1.00 83.56 79 ASN A O 1
ATOM 646 N N . GLU A 1 80 ? 20.075 -1.487 -17.159 1.00 86.00 80 GLU A N 1
ATOM 647 C CA . GLU A 1 80 ? 20.197 -0.670 -15.946 1.00 86.00 80 GLU A CA 1
ATOM 648 C C . GLU A 1 80 ? 18.858 -0.025 -15.574 1.00 86.00 80 GLU A C 1
ATOM 650 O O . GLU A 1 80 ? 18.379 -0.193 -14.450 1.00 86.00 80 GLU A O 1
ATOM 655 N N . ASN A 1 81 ? 18.189 0.614 -16.539 1.00 89.19 81 ASN A N 1
ATOM 656 C CA . ASN A 1 81 ? 16.859 1.192 -16.339 1.00 89.19 81 ASN A CA 1
ATOM 657 C C . ASN A 1 81 ? 15.831 0.126 -15.932 1.00 89.19 81 ASN A C 1
ATOM 659 O O . ASN A 1 81 ? 15.005 0.353 -15.046 1.00 89.19 81 ASN A O 1
ATOM 663 N N . LYS A 1 82 ? 15.900 -1.069 -16.531 1.00 92.62 82 LYS A N 1
ATOM 664 C CA . LYS A 1 82 ? 15.041 -2.201 -16.167 1.00 92.62 82 LYS A CA 1
ATOM 665 C C . LYS A 1 82 ? 15.262 -2.636 -14.715 1.00 92.62 82 LYS A C 1
ATOM 667 O O . LYS A 1 82 ? 14.285 -2.901 -14.021 1.00 92.62 82 LYS A O 1
ATOM 672 N N . GLN A 1 83 ? 16.509 -2.694 -14.241 1.00 90.62 83 GLN A N 1
ATOM 673 C CA . GLN A 1 83 ? 16.811 -3.031 -12.844 1.00 90.62 83 GLN A CA 1
ATOM 674 C C . GLN A 1 83 ? 16.287 -1.969 -11.875 1.00 90.62 83 GLN A C 1
ATOM 676 O O . GLN A 1 83 ? 15.650 -2.312 -10.881 1.00 90.62 83 GLN A O 1
ATOM 681 N N . GLN A 1 84 ? 16.477 -0.684 -12.185 1.00 92.38 84 GLN A N 1
ATOM 682 C CA . GLN A 1 84 ? 15.913 0.405 -11.380 1.00 92.38 84 GLN A CA 1
ATOM 683 C C . GLN A 1 84 ? 14.390 0.286 -11.265 1.00 92.38 84 GLN A C 1
ATOM 685 O O . GLN A 1 84 ? 13.836 0.367 -10.171 1.00 92.38 84 GLN A O 1
ATOM 690 N N . LEU A 1 85 ? 13.715 0.020 -12.383 1.00 95.50 85 LEU A N 1
ATOM 691 C CA . LEU A 1 85 ? 12.268 -0.165 -12.430 1.00 95.50 85 LEU A CA 1
ATOM 692 C C . LEU A 1 85 ? 11.801 -1.372 -11.597 1.00 95.50 85 LEU A C 1
ATOM 694 O O . LEU A 1 85 ? 10.800 -1.270 -10.888 1.00 95.50 85 LEU A O 1
ATOM 698 N N . LEU A 1 86 ? 12.550 -2.481 -11.602 1.00 96.62 86 LEU A N 1
ATOM 699 C CA . LEU A 1 86 ? 12.278 -3.623 -10.722 1.00 96.62 86 LEU A CA 1
ATOM 700 C C . LEU A 1 86 ? 12.411 -3.252 -9.238 1.00 96.62 86 LEU A C 1
ATOM 702 O O . LEU A 1 86 ? 11.534 -3.611 -8.452 1.00 96.62 86 LEU A O 1
ATOM 706 N N . TYR A 1 87 ? 13.449 -2.501 -8.854 1.00 97.12 87 TYR A N 1
ATOM 707 C CA . TYR A 1 87 ? 13.593 -2.020 -7.476 1.00 97.12 87 TYR A CA 1
ATOM 708 C C . TYR A 1 87 ? 12.452 -1.086 -7.066 1.00 97.12 87 TYR A C 1
ATOM 710 O O . TYR A 1 87 ? 11.908 -1.242 -5.973 1.00 97.12 87 TYR A O 1
ATOM 718 N N . PHE A 1 88 ? 12.033 -0.166 -7.942 1.00 97.38 88 PHE A N 1
ATOM 719 C CA . PHE A 1 88 ? 10.881 0.699 -7.680 1.00 97.38 88 PHE A CA 1
ATOM 720 C C . PHE A 1 88 ? 9.596 -0.105 -7.472 1.00 97.38 88 PHE A C 1
ATOM 722 O O . PHE A 1 88 ? 8.882 0.131 -6.497 1.00 97.38 88 PHE A O 1
ATOM 729 N N . PHE A 1 89 ? 9.314 -1.091 -8.327 1.00 98.19 89 PHE A N 1
ATOM 730 C CA . PHE A 1 89 ? 8.142 -1.949 -8.149 1.00 98.19 89 PHE A CA 1
ATOM 731 C C . PHE A 1 89 ? 8.204 -2.775 -6.866 1.00 98.19 89 PHE A C 1
ATOM 733 O O . PHE A 1 89 ? 7.201 -2.854 -6.157 1.00 98.19 89 PHE A O 1
ATOM 740 N N . ALA A 1 90 ? 9.365 -3.338 -6.525 1.00 97.88 90 ALA A N 1
ATOM 741 C CA . ALA A 1 90 ? 9.543 -4.068 -5.274 1.00 97.88 90 ALA A CA 1
ATOM 742 C C . ALA A 1 90 ? 9.306 -3.166 -4.050 1.00 97.88 90 ALA A C 1
ATOM 744 O O . ALA A 1 90 ? 8.608 -3.566 -3.118 1.00 97.88 90 ALA A O 1
ATOM 745 N N . ALA A 1 91 ? 9.820 -1.933 -4.072 1.00 98.19 91 ALA A N 1
ATOM 746 C CA . ALA A 1 91 ? 9.628 -0.961 -3.000 1.00 98.19 91 ALA A CA 1
ATOM 747 C C . ALA A 1 91 ? 8.155 -0.544 -2.846 1.00 98.19 91 ALA A C 1
ATOM 749 O O . ALA A 1 91 ? 7.640 -0.522 -1.728 1.00 98.19 91 ALA A O 1
ATOM 750 N N . ILE A 1 92 ? 7.455 -0.274 -3.955 1.00 98.25 92 ILE A N 1
ATOM 751 C CA . ILE A 1 92 ? 6.019 0.048 -3.944 1.00 98.25 92 ILE A CA 1
ATOM 752 C C . ILE A 1 92 ? 5.217 -1.126 -3.377 1.00 98.25 92 ILE A C 1
ATOM 754 O O . ILE A 1 92 ? 4.360 -0.932 -2.516 1.00 98.25 92 ILE A O 1
ATOM 758 N N . LEU A 1 93 ? 5.506 -2.351 -3.818 1.00 98.38 93 LEU A N 1
ATOM 759 C CA . LEU A 1 93 ? 4.791 -3.545 -3.373 1.00 98.38 93 LEU A CA 1
ATOM 760 C C . LEU A 1 93 ? 5.010 -3.802 -1.874 1.00 98.38 93 LEU A C 1
ATOM 762 O O . LEU A 1 93 ? 4.049 -4.059 -1.149 1.00 98.38 93 LEU A O 1
ATOM 766 N N . LEU A 1 94 ? 6.242 -3.635 -1.386 1.00 98.38 94 LEU A N 1
ATOM 767 C CA . LEU A 1 94 ? 6.560 -3.695 0.041 1.00 98.38 94 LEU A CA 1
ATOM 768 C C . LEU A 1 94 ? 5.794 -2.625 0.837 1.00 98.38 94 LEU A C 1
ATOM 770 O O . LEU A 1 94 ? 5.185 -2.935 1.861 1.00 98.38 94 LEU A O 1
ATOM 774 N N . MET A 1 95 ? 5.785 -1.379 0.357 1.00 98.00 95 MET A N 1
ATOM 775 C CA . MET A 1 95 ? 5.071 -0.272 0.996 1.00 98.00 95 MET A CA 1
ATOM 776 C C . MET A 1 95 ? 3.561 -0.538 1.081 1.00 98.00 95 MET A C 1
ATOM 778 O O . MET A 1 95 ? 2.956 -0.301 2.127 1.00 98.00 95 MET A O 1
ATOM 782 N N . LEU A 1 96 ? 2.956 -1.078 0.018 1.00 98.25 96 LEU A N 1
ATOM 783 C CA . LEU A 1 96 ? 1.537 -1.441 -0.004 1.00 98.25 96 LEU A CA 1
ATOM 784 C C . LEU A 1 96 ? 1.215 -2.564 0.985 1.00 98.25 96 LEU A C 1
ATOM 786 O O . LEU A 1 96 ? 0.209 -2.476 1.689 1.00 98.25 96 LEU A O 1
ATOM 790 N N . ILE A 1 97 ? 2.068 -3.588 1.086 1.00 98.12 97 ILE A N 1
ATOM 791 C CA . ILE A 1 97 ? 1.899 -4.668 2.070 1.00 98.12 97 ILE A CA 1
ATOM 792 C C . ILE A 1 97 ? 1.946 -4.104 3.494 1.00 98.12 97 ILE A C 1
ATOM 794 O O . ILE A 1 97 ? 1.074 -4.415 4.307 1.00 98.12 97 ILE A O 1
ATOM 798 N N . LEU A 1 98 ? 2.922 -3.242 3.797 1.00 98.12 98 LEU A N 1
ATOM 799 C CA . LEU A 1 98 ? 3.046 -2.617 5.116 1.00 98.12 98 LEU A CA 1
ATOM 800 C C . LEU A 1 98 ? 1.829 -1.747 5.448 1.00 98.12 98 LEU A C 1
ATOM 802 O O . LEU A 1 98 ? 1.266 -1.867 6.537 1.00 98.12 98 LEU A O 1
ATOM 806 N N . LEU A 1 99 ? 1.378 -0.920 4.502 1.00 97.62 99 LEU A N 1
ATOM 807 C CA . LEU A 1 99 ? 0.195 -0.080 4.678 1.00 97.62 99 LEU A CA 1
ATOM 808 C C . LEU A 1 99 ? -1.073 -0.921 4.881 1.00 97.62 99 LEU A C 1
ATOM 810 O O . LEU A 1 99 ? -1.870 -0.644 5.780 1.00 97.62 99 LEU A O 1
ATOM 814 N N . SER A 1 100 ? -1.249 -1.980 4.088 1.00 96.88 100 SER A N 1
ATOM 815 C CA . SER A 1 100 ? -2.362 -2.921 4.238 1.00 96.88 100 SER A CA 1
ATOM 816 C C . SER A 1 100 ? -2.338 -3.606 5.605 1.00 96.88 100 SER A C 1
ATOM 818 O O . SER A 1 100 ? -3.383 -3.777 6.229 1.00 96.88 100 SER A O 1
ATOM 820 N N . TYR A 1 101 ? -1.160 -3.983 6.098 1.00 97.06 101 TYR A N 1
ATOM 821 C CA . TYR A 1 101 ? -1.021 -4.595 7.415 1.00 97.06 101 TYR A CA 1
ATOM 822 C C . TYR A 1 101 ? -1.361 -3.614 8.545 1.00 97.06 101 TYR A C 1
ATOM 824 O O . TYR A 1 101 ? -2.099 -3.962 9.471 1.00 97.06 10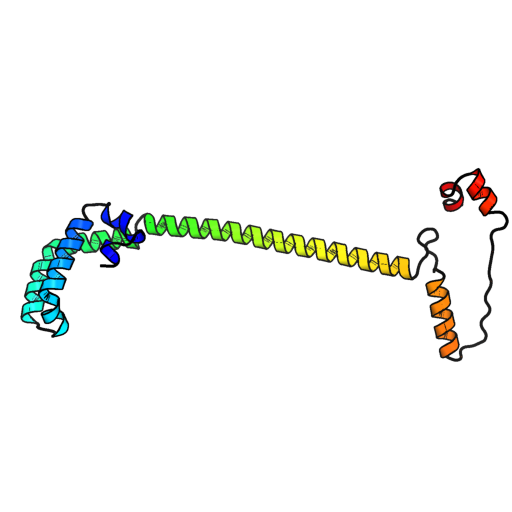1 TYR A O 1
ATOM 832 N N . MET A 1 102 ? -0.867 -2.374 8.464 1.00 96.00 102 MET A N 1
ATOM 833 C CA . MET A 1 102 ? -1.167 -1.343 9.460 1.00 96.00 102 MET A CA 1
ATOM 834 C C . MET A 1 102 ? -2.657 -1.009 9.498 1.00 96.00 102 MET A C 1
ATOM 836 O O . MET A 1 102 ? -3.253 -1.002 10.571 1.00 96.00 102 MET A O 1
ATOM 840 N N . THR A 1 103 ? -3.278 -0.792 8.338 1.00 94.94 103 THR A N 1
ATOM 841 C CA . THR A 1 103 ? -4.716 -0.492 8.249 1.00 94.94 103 THR A CA 1
ATOM 842 C C . THR A 1 103 ? -5.575 -1.640 8.774 1.00 94.94 103 THR A C 1
ATOM 844 O O . THR A 1 103 ? -6.517 -1.392 9.526 1.00 94.94 103 THR A O 1
ATOM 847 N N . TYR A 1 104 ? -5.214 -2.891 8.475 1.00 95.44 104 TYR A N 1
ATOM 848 C CA . TYR A 1 104 ? -5.878 -4.069 9.036 1.00 95.44 104 TYR A CA 1
ATOM 849 C C . TYR A 1 104 ? -5.810 -4.094 10.571 1.00 95.44 104 TYR A C 1
ATOM 851 O O . TYR A 1 104 ? -6.827 -4.271 11.242 1.00 95.44 104 TYR A O 1
ATOM 859 N N . ARG A 1 105 ? -4.626 -3.851 11.149 1.00 94.19 105 ARG A N 1
ATOM 860 C CA . ARG A 1 105 ? -4.441 -3.779 12.609 1.00 94.19 105 ARG A CA 1
ATOM 861 C C . ARG A 1 105 ? -5.225 -2.634 13.242 1.00 94.19 105 ARG A C 1
ATOM 863 O O . ARG A 1 105 ? -5.830 -2.821 14.295 1.00 94.19 105 ARG A O 1
ATOM 870 N N . SER A 1 106 ? -5.230 -1.463 12.612 1.00 93.62 106 SER A N 1
ATOM 871 C CA . SER A 1 106 ? -6.010 -0.320 13.083 1.00 93.62 106 SER A CA 1
ATOM 872 C C . SER A 1 106 ? -7.508 -0.616 13.065 1.00 93.62 106 SER A C 1
ATOM 874 O O . SER A 1 106 ? -8.193 -0.263 14.021 1.00 93.62 106 SER A O 1
ATOM 876 N N . ALA A 1 107 ? -8.010 -1.298 12.034 1.00 93.38 107 ALA A N 1
ATOM 877 C CA . ALA A 1 107 ? -9.413 -1.696 11.951 1.00 93.38 107 ALA A CA 1
ATOM 878 C C . ALA A 1 107 ? -9.797 -2.689 13.062 1.00 93.38 107 ALA A C 1
ATOM 880 O O . ALA A 1 107 ? -10.824 -2.509 13.717 1.00 93.38 107 ALA A O 1
ATOM 881 N N . ASP A 1 108 ? -8.953 -3.689 13.328 1.00 91.50 108 ASP A N 1
ATOM 882 C CA . ASP A 1 108 ? -9.172 -4.654 14.413 1.00 91.50 108 ASP A CA 1
ATOM 883 C C . ASP A 1 108 ? -9.180 -3.968 15.791 1.00 91.50 108 ASP A C 1
ATOM 885 O O . ASP A 1 108 ? -10.086 -4.162 16.605 1.00 91.50 108 ASP A O 1
ATOM 889 N N . TYR A 1 109 ? -8.233 -3.055 16.023 1.00 92.31 109 TYR A N 1
ATOM 890 C CA . TYR A 1 109 ? -8.188 -2.265 17.252 1.00 92.31 109 TYR A CA 1
ATOM 891 C C . TYR A 1 109 ? -9.405 -1.337 17.403 1.00 92.31 109 TYR A C 1
ATOM 893 O O . TYR A 1 109 ? -9.981 -1.228 18.486 1.00 92.31 109 TYR A O 1
ATOM 901 N N . GLN A 1 110 ? -9.863 -0.710 16.317 1.00 92.44 110 GLN A N 1
ATOM 902 C CA . GLN A 1 110 ? -11.099 0.076 16.320 1.00 92.44 110 GLN A CA 1
ATOM 903 C C . GLN A 1 110 ? -12.323 -0.789 16.629 1.00 92.44 110 GLN A C 1
ATOM 905 O O . GLN A 1 110 ? -13.198 -0.363 17.384 1.00 92.44 110 GLN A O 1
ATOM 910 N N . GLN A 1 111 ? -12.388 -2.013 16.100 1.00 91.31 111 GLN A N 1
ATOM 911 C CA . GLN A 1 111 ? -13.451 -2.955 16.433 1.00 91.31 111 GLN A CA 1
ATOM 912 C C . GLN A 1 111 ? -13.410 -3.340 17.915 1.00 91.31 111 GLN A C 1
ATOM 914 O O . GLN A 1 111 ? -14.467 -3.413 18.549 1.00 91.31 111 GLN A O 1
ATOM 919 N N . PHE A 1 112 ? -12.221 -3.543 18.484 1.00 92.69 112 PHE A N 1
ATOM 920 C CA . PHE A 1 112 ? -12.067 -3.742 19.921 1.00 92.69 112 PHE A CA 1
ATOM 921 C C . PHE A 1 112 ? -12.635 -2.546 20.700 1.00 92.69 112 PHE A C 1
ATOM 923 O O . PHE A 1 112 ? -13.570 -2.732 21.479 1.00 92.69 112 PHE A O 1
ATOM 930 N N . LEU A 1 113 ? -12.181 -1.321 20.420 1.00 92.69 113 LEU A N 1
ATOM 931 C CA . LEU A 1 113 ? -12.649 -0.102 21.099 1.00 92.69 113 LEU A CA 1
ATOM 932 C C . LEU A 1 113 ? -14.152 0.167 20.918 1.00 92.69 113 LEU A C 1
ATOM 934 O O . LEU A 1 113 ? -14.810 0.700 21.811 1.00 92.69 113 LEU A O 1
ATOM 938 N N . ALA A 1 114 ? -14.738 -0.236 19.788 1.00 93.25 114 ALA A N 1
ATOM 939 C CA . ALA A 1 114 ? -16.171 -0.085 19.550 1.00 93.25 114 ALA A CA 1
ATOM 940 C C . ALA A 1 114 ? -17.019 -0.894 20.548 1.00 93.25 114 ALA A C 1
ATOM 942 O O . ALA A 1 114 ? -18.119 -0.464 20.912 1.00 93.25 114 ALA A O 1
ATOM 943 N N . TRP A 1 115 ? -16.515 -2.041 21.020 1.00 95.38 115 TRP A N 1
ATOM 944 C CA . TRP A 1 115 ? -17.269 -2.983 21.859 1.00 95.38 115 TRP A CA 1
ATOM 945 C C . TRP A 1 115 ? -16.692 -3.208 23.255 1.00 95.38 115 TRP A C 1
ATOM 947 O O . TRP A 1 115 ? -17.375 -3.821 24.080 1.00 95.38 115 TRP A O 1
ATOM 957 N N . HIS A 1 116 ? -15.476 -2.745 23.522 1.00 95.69 116 HIS A N 1
ATOM 958 C CA . HIS A 1 116 ? -14.764 -2.942 24.776 1.00 95.69 116 HIS A CA 1
ATOM 959 C C . HIS A 1 116 ? -14.312 -1.620 25.386 1.00 95.69 116 HIS A C 1
ATOM 961 O O . HIS A 1 116 ? -14.125 -0.624 24.690 1.00 95.69 116 HIS A O 1
ATOM 967 N N . ASP A 1 117 ? -14.186 -1.624 26.705 1.00 94.00 117 ASP A N 1
ATOM 968 C CA . ASP A 1 117 ? -13.525 -0.583 27.474 1.00 94.00 117 ASP A CA 1
ATOM 969 C C . ASP A 1 117 ? -12.012 -0.879 27.511 1.00 94.00 117 ASP A C 1
ATOM 971 O O . ASP A 1 117 ? -11.637 -2.014 27.815 1.00 94.00 117 ASP A O 1
ATOM 975 N N . PRO A 1 118 ? -11.130 0.068 27.147 1.00 90.25 118 PRO A N 1
ATOM 976 C CA . PRO A 1 118 ? -9.698 -0.204 27.019 1.00 90.25 118 PRO A CA 1
ATOM 977 C C . PRO A 1 118 ? -9.003 -0.465 28.358 1.00 90.25 118 PRO A C 1
ATOM 979 O O . PRO A 1 118 ? -8.014 -1.196 28.376 1.00 90.25 118 PRO A O 1
ATOM 982 N N . LEU A 1 119 ? -9.525 0.093 29.455 1.00 91.44 119 LEU A N 1
ATOM 983 C CA . LEU A 1 119 ? -8.938 -0.040 30.782 1.00 91.44 119 LEU A CA 1
ATOM 984 C C . LEU A 1 119 ? -9.223 -1.427 31.370 1.00 91.44 119 LEU A C 1
ATOM 986 O O . LEU A 1 119 ? -8.315 -2.179 31.711 1.00 91.44 119 LEU A O 1
ATOM 990 N N . THR A 1 120 ? -10.497 -1.807 31.402 1.00 91.19 120 THR A N 1
ATOM 991 C CA . THR A 1 120 ? -10.955 -3.062 32.020 1.00 91.19 120 THR A CA 1
ATOM 992 C C . THR A 1 120 ? -10.990 -4.247 31.051 1.00 91.19 120 THR A C 1
ATOM 994 O O . THR A 1 120 ? -11.161 -5.394 31.465 1.00 91.19 120 THR A O 1
ATOM 997 N N . ARG A 1 121 ? -10.895 -3.992 29.737 1.00 91.62 121 ARG A N 1
ATOM 998 C CA . ARG A 1 121 ? -11.147 -4.944 28.631 1.00 91.62 121 ARG A CA 1
ATOM 999 C C . ARG A 1 121 ? -12.556 -5.548 28.610 1.00 91.62 121 ARG A C 1
ATOM 1001 O O . ARG A 1 121 ? -12.863 -6.372 27.737 1.00 91.62 121 ARG A O 1
ATOM 1008 N N . LEU A 1 122 ? -13.440 -5.132 29.518 1.00 93.88 122 LEU A N 1
ATOM 1009 C CA . LEU A 1 122 ? -14.830 -5.569 29.570 1.00 93.88 122 LEU A CA 1
ATOM 1010 C C . LEU A 1 122 ? -15.639 -4.959 28.427 1.00 93.88 122 LEU A C 1
ATOM 1012 O O . LEU A 1 122 ? -15.191 -4.071 27.707 1.00 93.88 122 LEU A O 1
ATOM 1016 N N . LYS A 1 123 ? -16.861 -5.459 28.232 1.00 94.38 123 LYS A N 1
ATOM 1017 C CA . LYS A 1 123 ? -17.776 -4.908 27.234 1.00 94.38 123 LYS A CA 1
ATOM 1018 C C . LYS A 1 123 ? -18.215 -3.508 27.642 1.00 94.38 123 LYS A C 1
ATOM 1020 O O . LYS A 1 123 ? -18.748 -3.317 28.730 1.00 94.38 123 LYS A O 1
ATOM 1025 N N . ASN A 1 124 ? -18.050 -2.553 26.736 1.00 95.38 124 ASN A N 1
ATOM 1026 C CA . ASN A 1 124 ? -18.433 -1.174 26.998 1.00 95.38 124 ASN A CA 1
ATOM 1027 C C . ASN A 1 124 ? -19.962 -0.986 26.947 1.00 95.38 124 ASN A C 1
ATOM 1029 O O . ASN A 1 124 ? -20.743 -1.866 26.557 1.00 95.38 124 ASN A O 1
ATOM 1033 N N . ARG A 1 125 ? -20.397 0.231 27.281 1.00 94.00 125 ARG A N 1
ATOM 1034 C CA . ARG A 1 125 ? -21.806 0.640 27.237 1.00 94.00 125 ARG A CA 1
ATOM 1035 C C . ARG A 1 125 ? -22.464 0.392 25.873 1.00 94.00 125 ARG A C 1
ATOM 1037 O O . ARG A 1 125 ? -23.616 -0.043 25.827 1.00 94.00 125 ARG A O 1
ATOM 1044 N N . ASN A 1 126 ? -21.751 0.615 24.766 1.00 94.38 126 ASN A N 1
ATOM 1045 C CA . ASN A 1 126 ? -22.287 0.413 23.415 1.00 94.38 126 ASN A CA 1
ATOM 1046 C C . ASN A 1 126 ? -22.671 -1.050 23.169 1.00 94.38 126 ASN A C 1
ATOM 1048 O O . ASN A 1 126 ? -23.739 -1.331 22.612 1.00 94.38 126 ASN A O 1
ATOM 1052 N N . PHE A 1 127 ? -21.841 -1.990 23.627 1.00 94.62 127 PHE A N 1
ATOM 1053 C CA . PHE A 1 127 ? -22.146 -3.414 23.536 1.00 94.62 127 PHE A CA 1
ATOM 1054 C C . PHE A 1 127 ? -23.400 -3.786 24.334 1.00 94.62 127 PHE A C 1
ATOM 1056 O O . PHE A 1 127 ? -24.275 -4.481 23.806 1.00 94.62 127 PHE A O 1
ATOM 1063 N N . ILE A 1 128 ? -23.521 -3.297 25.575 1.00 93.31 128 ILE A N 1
ATOM 1064 C CA . ILE A 1 128 ? -24.686 -3.553 26.438 1.00 93.31 128 ILE A CA 1
ATOM 1065 C C . ILE A 1 128 ? -25.964 -3.045 25.758 1.00 93.31 128 ILE A C 1
ATOM 1067 O O . ILE A 1 128 ? -26.913 -3.809 25.574 1.00 93.31 128 ILE A O 1
ATOM 1071 N N . VAL A 1 129 ? -25.966 -1.794 25.285 1.00 93.06 129 VAL A N 1
ATOM 1072 C CA . VAL A 1 129 ? -27.114 -1.185 24.590 1.00 93.06 129 VAL A CA 1
ATOM 1073 C C . VAL A 1 129 ? -27.499 -1.976 23.336 1.00 93.06 129 VAL A C 1
ATOM 1075 O O . VAL A 1 129 ? -28.684 -2.243 23.114 1.00 93.06 129 VAL A O 1
ATOM 1078 N N . LYS A 1 130 ? -26.525 -2.399 22.518 1.00 93.50 130 LYS A N 1
ATOM 1079 C CA . LYS A 1 130 ? -26.785 -3.230 21.330 1.00 93.50 130 LYS A CA 1
ATOM 1080 C C . LYS A 1 130 ? -27.424 -4.568 21.704 1.00 93.50 130 LYS A C 1
ATOM 1082 O O . LYS A 1 130 ? -28.379 -4.991 21.050 1.00 93.50 130 LYS A O 1
ATOM 1087 N N . LYS A 1 131 ? -26.923 -5.229 22.751 1.00 90.94 131 LYS A N 1
ATOM 1088 C CA . LYS A 1 131 ? -27.433 -6.530 23.206 1.00 90.94 131 LYS A CA 1
ATOM 1089 C C . LYS A 1 131 ? -28.858 -6.413 23.753 1.00 90.94 131 LYS A C 1
ATOM 1091 O O . LYS A 1 131 ? -29.704 -7.224 23.381 1.00 90.94 131 LYS A O 1
ATOM 1096 N N . LEU A 1 132 ? -29.148 -5.369 24.532 1.00 90.56 132 LEU A N 1
ATOM 1097 C CA . LEU A 1 132 ? -30.495 -5.077 25.035 1.00 90.56 132 LEU A CA 1
ATOM 1098 C C . LEU A 1 132 ? -31.483 -4.792 23.894 1.00 90.56 132 LEU A C 1
ATOM 1100 O O . LEU A 1 132 ? -32.554 -5.395 23.849 1.00 90.56 132 LEU A O 1
ATOM 1104 N N . LYS A 1 133 ? -31.107 -3.956 22.913 1.00 90.25 133 LYS A N 1
ATOM 1105 C CA . LYS A 1 133 ? -31.939 -3.693 21.721 1.00 90.25 133 LYS A CA 1
ATOM 1106 C C . LYS A 1 133 ? -32.244 -4.974 20.937 1.00 90.25 133 LYS A C 1
ATOM 1108 O O . LYS A 1 133 ? -33.384 -5.169 20.517 1.00 90.25 133 LYS A O 1
ATOM 1113 N N . LYS A 1 134 ? -31.247 -5.852 20.761 1.00 89.81 134 LYS A N 1
ATOM 1114 C CA . LYS A 1 134 ? -31.415 -7.143 20.073 1.00 89.81 134 LYS A CA 1
ATOM 1115 C C . LYS A 1 134 ? -32.378 -8.063 20.828 1.00 89.81 134 LYS A C 1
ATOM 1117 O O . LYS A 1 134 ? -33.277 -8.618 20.206 1.00 89.81 134 LYS A O 1
ATOM 1122 N N . ARG A 1 135 ? -32.231 -8.190 22.151 1.00 87.19 135 ARG A N 1
ATOM 1123 C CA . ARG A 1 135 ? -33.132 -9.019 22.971 1.00 87.19 135 ARG A CA 1
ATOM 1124 C C . ARG A 1 135 ? -34.569 -8.500 22.969 1.00 87.19 135 ARG A C 1
ATOM 1126 O O . ARG A 1 135 ? -35.482 -9.291 22.768 1.00 87.19 135 ARG A O 1
ATOM 1133 N N . ARG A 1 136 ? -34.758 -7.178 23.073 1.00 84.19 136 ARG A N 1
ATOM 1134 C CA . ARG A 1 136 ? -36.081 -6.538 22.979 1.00 84.19 136 ARG A CA 1
ATOM 1135 C C . ARG A 1 136 ? -36.771 -6.829 21.644 1.00 84.19 136 ARG A C 1
ATOM 1137 O O . ARG A 1 136 ? -37.962 -7.102 21.620 1.00 84.19 136 ARG A O 1
ATOM 1144 N N . ARG A 1 137 ? -36.032 -6.763 20.529 1.00 84.88 137 ARG A N 1
ATOM 1145 C CA . ARG A 1 137 ? -36.584 -7.012 19.186 1.00 84.88 137 ARG A CA 1
ATOM 1146 C C . ARG A 1 137 ? -37.020 -8.465 18.990 1.00 84.88 137 ARG A C 1
ATOM 1148 O O . ARG A 1 137 ? -37.986 -8.708 18.282 1.00 84.88 137 ARG A O 1
ATOM 1155 N N . ASN A 1 138 ? -36.323 -9.403 19.620 1.00 84.00 138 ASN A N 1
ATOM 1156 C CA . ASN A 1 138 ? -36.579 -10.832 19.469 1.00 84.00 138 ASN A CA 1
ATOM 1157 C C . ASN A 1 138 ? -37.649 -11.371 20.437 1.00 84.00 138 ASN A C 1
ATOM 1159 O O . ASN A 1 138 ? -37.755 -12.586 20.557 1.00 84.00 138 ASN A O 1
ATOM 1163 N N . GLN A 1 139 ? -38.385 -10.499 21.148 1.00 78.25 139 GLN A N 1
ATOM 1164 C CA . GLN A 1 139 ? -39.381 -10.873 22.171 1.00 78.25 139 GLN A CA 1
ATOM 1165 C C . GLN A 1 139 ? -38.860 -11.934 23.157 1.00 78.25 139 GLN A C 1
ATOM 1167 O O . GLN A 1 139 ? -39.579 -12.842 23.562 1.00 78.25 139 GLN A O 1
ATOM 1172 N N . GLN A 1 140 ? -37.575 -11.840 23.512 1.00 71.25 140 GLN A N 1
ATOM 1173 C CA . GLN A 1 140 ? -36.968 -12.771 24.458 1.00 71.25 140 GLN A CA 1
ATOM 1174 C C . GLN A 1 140 ? -37.416 -12.467 25.892 1.00 71.25 140 GLN A C 1
ATOM 1176 O O . GLN A 1 140 ? -37.842 -11.350 26.188 1.00 71.25 140 GLN A O 1
ATOM 1181 N N . GLU A 1 141 ? -37.285 -13.483 26.746 1.00 77.19 141 GLU A N 1
ATOM 1182 C CA . GLU A 1 141 ? -37.601 -13.514 28.180 1.00 77.19 141 GLU A CA 1
ATOM 1183 C C . GLU A 1 141 ? -37.225 -12.245 28.976 1.00 77.19 141 GLU A C 1
ATOM 1185 O O . GLU A 1 141 ? -36.324 -11.495 28.571 1.00 77.19 141 GLU A O 1
ATOM 1190 N N . PRO A 1 142 ? -37.882 -12.010 30.135 1.00 82.06 142 PRO A N 1
ATOM 1191 C CA . PRO A 1 142 ? -37.610 -10.864 30.999 1.00 82.06 142 PRO A CA 1
ATOM 1192 C C . PRO A 1 142 ? -36.114 -10.691 31.301 1.00 82.06 142 PRO A C 1
ATOM 1194 O O . PRO A 1 142 ? -35.392 -11.639 31.605 1.00 82.06 142 PRO A O 1
ATOM 1197 N N . ILE A 1 143 ? -35.641 -9.445 31.211 1.00 84.94 143 ILE A N 1
ATOM 1198 C CA . ILE A 1 143 ? -34.234 -9.080 31.405 1.00 84.94 143 ILE A CA 1
ATOM 1199 C C . ILE A 1 143 ? -34.081 -8.404 32.767 1.00 84.94 143 ILE A C 1
ATOM 1201 O O . ILE A 1 143 ? -34.710 -7.378 33.012 1.00 84.94 143 ILE A O 1
ATOM 1205 N N . ALA A 1 144 ? -33.184 -8.920 33.605 1.00 88.62 144 ALA A N 1
ATOM 1206 C CA . ALA A 1 144 ? -32.682 -8.210 34.778 1.00 88.62 144 ALA A CA 1
ATOM 1207 C C . ALA A 1 144 ? -31.368 -7.483 34.436 1.00 88.62 144 ALA A C 1
ATOM 1209 O O . ALA A 1 144 ? -30.505 -8.039 33.751 1.00 88.62 144 ALA A O 1
ATOM 1210 N N . LEU A 1 145 ? -31.215 -6.243 34.909 1.00 89.50 145 LEU A N 1
ATOM 1211 C CA . LEU A 1 145 ? -29.985 -5.456 34.802 1.00 89.50 145 LEU A CA 1
ATOM 1212 C C . LEU A 1 145 ? -29.518 -5.079 36.208 1.00 89.50 145 LEU A C 1
ATOM 1214 O O . LEU A 1 145 ? -30.278 -4.480 36.963 1.00 89.50 145 LEU A O 1
ATOM 1218 N N . ILE A 1 146 ? -28.272 -5.415 36.533 1.00 91.69 146 ILE A N 1
ATOM 1219 C CA . ILE A 1 146 ? -27.622 -5.038 37.790 1.00 91.69 146 ILE A CA 1
ATOM 1220 C C . ILE A 1 146 ? -26.585 -3.968 37.462 1.00 91.69 146 ILE A C 1
ATOM 1222 O O . ILE A 1 146 ? -25.774 -4.146 36.551 1.00 91.69 146 ILE A O 1
ATOM 1226 N N . LEU A 1 147 ? -26.647 -2.851 38.180 1.00 90.69 147 LEU A N 1
ATOM 1227 C CA . LEU A 1 147 ? -25.735 -1.722 38.047 1.00 90.69 147 LEU A CA 1
ATOM 1228 C C . LEU A 1 147 ? -24.962 -1.587 39.356 1.00 90.69 147 LEU A C 1
ATOM 1230 O O . LEU A 1 147 ? -25.567 -1.537 40.425 1.00 90.69 147 LEU A O 1
ATOM 1234 N N . PHE A 1 148 ? -23.640 -1.536 39.251 1.00 89.38 148 PHE A N 1
ATOM 1235 C CA . PHE A 1 148 ? -22.744 -1.252 40.364 1.00 89.38 148 PHE A CA 1
ATOM 1236 C C . PHE A 1 148 ? -22.149 0.137 40.155 1.00 89.38 148 PHE A C 1
ATOM 1238 O O . PHE A 1 148 ? -21.807 0.487 39.025 1.00 89.38 148 PHE A O 1
ATOM 1245 N N . ASP A 1 149 ? -22.033 0.903 41.235 1.00 88.75 149 ASP A N 1
ATOM 1246 C CA . ASP A 1 149 ? -21.377 2.208 41.249 1.00 88.75 149 ASP A CA 1
ATOM 1247 C C . ASP A 1 149 ? -20.305 2.227 42.342 1.00 88.75 149 ASP A C 1
ATOM 1249 O O . ASP A 1 149 ? -20.489 1.641 43.415 1.00 88.75 149 ASP A O 1
ATOM 1253 N N . LEU A 1 150 ? -19.169 2.860 42.052 1.00 88.75 150 LEU A N 1
ATOM 1254 C CA . LEU A 1 150 ? -18.055 2.964 42.991 1.00 88.75 150 LEU A CA 1
ATOM 1255 C C . LEU A 1 150 ? -18.186 4.260 43.792 1.00 88.75 150 LEU A C 1
ATOM 1257 O O . LEU A 1 150 ? -17.859 5.352 43.322 1.00 88.75 150 LEU A O 1
ATOM 1261 N N . ASN A 1 151 ? -18.632 4.129 45.040 1.00 86.81 151 ASN A N 1
ATOM 1262 C CA . ASN A 1 151 ? -18.789 5.264 45.945 1.00 86.81 151 ASN A CA 1
ATOM 1263 C C . ASN A 1 151 ? -17.452 5.989 46.175 1.00 86.81 151 ASN A C 1
ATOM 1265 O O . ASN A 1 151 ? -16.433 5.357 46.444 1.00 86.81 151 ASN A O 1
ATOM 1269 N N . ARG A 1 152 ? -17.477 7.328 46.130 1.00 86.75 152 ARG A N 1
ATOM 1270 C CA . ARG A 1 152 ? -16.329 8.222 46.409 1.00 86.75 152 ARG A CA 1
ATOM 1271 C C . ARG A 1 152 ? -15.103 8.026 45.500 1.00 86.75 152 ARG A C 1
ATOM 1273 O O . ARG A 1 152 ? -14.048 8.588 45.775 1.00 86.75 152 ARG A O 1
ATOM 1280 N N . PHE A 1 153 ? -15.234 7.316 44.378 1.00 89.12 153 PHE A N 1
ATOM 1281 C CA . PHE A 1 153 ? -14.119 7.093 43.447 1.00 89.12 153 PHE A CA 1
ATOM 1282 C C . PHE A 1 153 ? -13.564 8.397 42.847 1.00 89.12 153 PHE A C 1
ATOM 1284 O O . PHE A 1 153 ? -12.368 8.529 42.608 1.00 89.12 153 PHE A O 1
ATOM 1291 N N . LYS A 1 154 ? -14.421 9.412 42.681 1.00 86.75 154 LYS A N 1
ATOM 1292 C CA . LYS A 1 154 ? -14.000 10.750 42.253 1.00 86.75 154 LYS A CA 1
ATOM 1293 C C . LYS A 1 154 ? -13.042 11.418 43.247 1.00 86.75 154 LYS A C 1
ATOM 1295 O O . LYS A 1 154 ? -12.034 11.955 42.819 1.00 86.75 154 LYS A O 1
ATOM 1300 N N . GLU A 1 155 ? -13.316 11.337 44.550 1.00 90.50 155 GLU A N 1
ATOM 1301 C CA . GLU A 1 155 ? -12.438 11.911 45.584 1.00 90.50 155 GLU A CA 1
ATOM 1302 C C . GLU A 1 155 ? -11.057 11.237 45.580 1.00 90.50 155 GLU A C 1
ATOM 1304 O O . GLU A 1 155 ? -10.037 11.899 45.768 1.00 90.50 155 GLU A O 1
ATOM 1309 N N . LEU A 1 156 ? -11.018 9.926 45.317 1.00 89.06 156 LEU A N 1
ATOM 1310 C CA . LEU A 1 156 ? -9.775 9.176 45.141 1.00 89.06 156 LEU A CA 1
ATOM 1311 C C . LEU A 1 156 ? -9.000 9.663 43.911 1.00 89.06 156 LEU A C 1
ATOM 1313 O O . LEU A 1 156 ? -7.813 9.955 44.039 1.00 89.06 156 LEU A O 1
ATOM 1317 N N . ASN A 1 157 ? -9.660 9.831 42.760 1.00 89.19 157 ASN A N 1
ATOM 1318 C CA . ASN A 1 157 ? -9.031 10.389 41.555 1.00 89.19 157 ASN A CA 1
ATOM 1319 C C . ASN A 1 157 ? -8.542 11.829 41.754 1.00 89.19 157 ASN A C 1
ATOM 1321 O O . ASN A 1 157 ? -7.457 12.168 41.286 1.00 89.19 157 ASN A O 1
ATOM 1325 N N . ASP A 1 158 ? -9.304 12.658 42.470 1.00 90.38 158 ASP A N 1
ATOM 1326 C CA . ASP A 1 158 ? -8.949 14.052 42.756 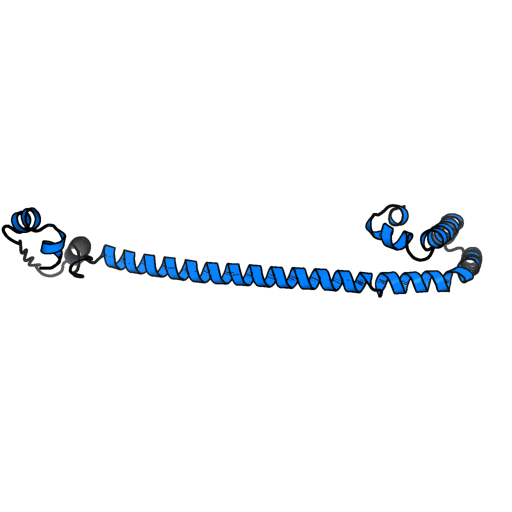1.00 90.38 158 ASP A CA 1
ATOM 1327 C C . ASP A 1 158 ? -7.746 14.147 43.720 1.00 90.38 158 ASP A C 1
ATOM 1329 O O . ASP A 1 158 ? -6.967 15.096 43.644 1.00 90.38 158 ASP A O 1
ATOM 1333 N N . THR A 1 159 ? -7.559 13.153 44.600 1.00 91.38 159 THR A N 1
ATOM 1334 C CA . THR A 1 159 ? -6.465 13.122 45.593 1.00 91.38 159 THR A CA 1
ATOM 1335 C C . THR A 1 159 ? -5.197 12.445 45.066 1.00 91.38 159 THR A C 1
ATOM 1337 O O . THR A 1 159 ? -4.093 12.933 45.296 1.00 91.38 159 THR A O 1
ATOM 1340 N N . MET A 1 160 ? -5.341 11.306 44.384 1.00 88.12 160 MET A N 1
ATOM 1341 C CA . MET A 1 160 ? -4.231 10.426 43.984 1.00 88.12 160 MET A CA 1
ATOM 1342 C C . MET A 1 160 ? -3.924 10.483 42.479 1.00 88.12 160 MET A C 1
ATOM 1344 O O . MET A 1 160 ? -2.939 9.904 42.021 1.00 88.12 160 MET A O 1
ATOM 1348 N N . GLY A 1 161 ? -4.748 11.192 41.705 1.00 87.06 161 GLY A N 1
ATOM 1349 C CA . GLY A 1 161 ? -4.647 11.292 40.254 1.00 87.06 161 GLY A CA 1
ATOM 1350 C C . GLY A 1 161 ? -5.344 10.143 39.518 1.00 87.06 161 GLY A C 1
ATOM 1351 O O . GLY A 1 161 ? -5.454 9.021 40.010 1.00 87.06 161 GLY A O 1
ATOM 1352 N N . PHE A 1 162 ? -5.781 10.421 38.287 1.00 85.69 162 PHE A N 1
ATOM 1353 C CA . PHE A 1 162 ? -6.506 9.465 37.437 1.00 85.69 162 PHE A CA 1
ATOM 1354 C C . PHE A 1 162 ? -5.744 8.155 37.201 1.00 85.69 162 PHE A C 1
ATOM 1356 O O . PHE A 1 162 ? -6.341 7.089 37.246 1.00 85.69 162 PHE A O 1
ATOM 1363 N N . ALA A 1 163 ? -4.419 8.218 37.028 1.00 88.00 163 ALA A N 1
ATOM 1364 C CA . ALA A 1 163 ? -3.595 7.029 36.806 1.00 88.00 163 ALA A CA 1
ATOM 1365 C C . ALA A 1 163 ? -3.625 6.045 37.989 1.00 88.00 163 ALA A C 1
ATOM 1367 O O . ALA A 1 163 ? -3.501 4.840 37.787 1.00 88.00 163 ALA A O 1
ATOM 1368 N N . PHE A 1 164 ? -3.791 6.549 39.218 1.00 86.69 164 PHE A N 1
ATOM 1369 C CA . PHE A 1 164 ? -3.926 5.701 40.398 1.00 86.69 164 PHE A CA 1
ATOM 1370 C C . PHE A 1 164 ? -5.293 5.010 40.420 1.00 86.69 164 PHE A C 1
ATOM 1372 O O . PHE A 1 164 ? -5.359 3.797 40.624 1.00 86.69 164 PHE A O 1
ATOM 1379 N N . GLY A 1 165 ? -6.372 5.747 40.138 1.00 83.94 165 GLY A N 1
ATOM 1380 C CA . GLY A 1 165 ? -7.709 5.164 40.012 1.00 83.94 165 GLY A CA 1
ATOM 1381 C C . GLY A 1 165 ? -7.808 4.129 38.896 1.00 83.94 165 GLY A C 1
ATOM 1382 O O . GLY A 1 165 ? -8.403 3.078 39.099 1.00 83.94 165 GLY A O 1
ATOM 1383 N N . ASP A 1 166 ? -7.151 4.371 37.763 1.00 87.56 166 ASP A N 1
ATOM 1384 C CA . ASP A 1 166 ? -7.104 3.439 36.633 1.00 87.56 166 ASP A CA 1
ATOM 1385 C C . ASP A 1 166 ? -6.399 2.109 36.981 1.00 87.56 166 ASP A C 1
ATOM 1387 O O . ASP A 1 166 ? -6.614 1.095 36.319 1.00 87.56 166 ASP A O 1
ATOM 1391 N N . SER A 1 167 ? -5.554 2.090 38.017 1.00 84.88 167 SER A N 1
ATOM 1392 C CA . SER A 1 167 ? -4.790 0.904 38.429 1.00 84.88 167 SER A CA 1
ATOM 1393 C C . SER A 1 167 ? -5.483 0.014 39.473 1.00 84.88 167 SER A C 1
ATOM 13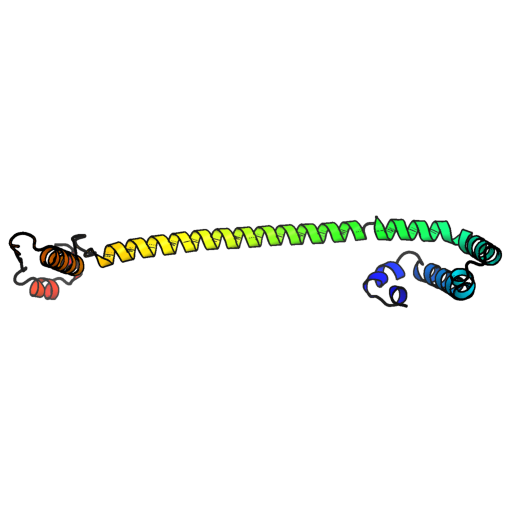95 O O . SER A 1 167 ? -5.000 -1.092 39.723 1.00 84.88 167 SER A O 1
ATOM 1397 N N . CYS A 1 168 ? -6.569 0.497 40.089 1.00 75.81 168 CYS A N 1
ATOM 1398 C CA . CYS A 1 168 ? -7.327 -0.194 41.140 1.00 75.81 168 CYS A CA 1
ATOM 1399 C C . CYS A 1 168 ? -8.315 -1.218 40.560 1.00 75.81 168 CYS A C 1
ATOM 1401 O O . CYS A 1 168 ? -8.446 -2.304 41.171 1.00 75.81 168 CYS A O 1
#

InterPro domains:
  IPR000160 GGDEF domain [PF00990] (114-168)
  IPR000160 GGDEF domain [PS50887] (141-168)
  IPR000160 GGDEF domain [TIGR00254] (111-168)
  IPR029787 Nucleotide cyclase [SSF55073] (119-167)
  IPR043128 Reverse transcriptase/Diguanylate cyclase domain [G3DSA:3.30.70.270] (105-168)
  IPR052163 Diguanylate Cyclase/Regulatory Protein [PTHR46663] (8-166)

Organism: Vibrio cholerae (NCBI:txid666)

Sequence (168 aa):
DLFLTSKETQELRQQHDAQAIIQEVFTQLKRYELAVSRGDQPVLQELLQLLEPYNAQIRYLAIVNFTGESANSNIRLINENKQQLLYFFAAILLMLILLSYMTYRSADYQQFLAWHDPLTRLKNRNFIVKKLKKRRRNQQEPIALILFDLNRFKELNDTMGFAFGDSC

Solvent-accessible surface area (backbone atoms only — not comparable to full-atom values): 9783 Å² total; per-residue (Å²): 112,66,74,85,66,40,76,87,39,44,66,58,41,70,46,87,62,38,43,60,55,52,51,52,54,49,50,52,52,61,75,41,43,69,42,65,76,70,64,39,62,73,62,51,51,52,52,50,64,71,41,54,84,47,49,66,56,55,52,50,51,51,46,47,64,71,69,23,71,68,45,54,51,52,52,48,54,53,51,53,54,50,51,52,51,53,51,52,51,52,51,52,53,52,51,50,52,51,50,52,52,52,51,52,51,51,49,53,51,49,55,44,59,63,37,25,33,86,88,80,65,42,74,25,71,61,38,53,54,52,51,52,54,52,42,64,72,65,72,55,77,92,81,86,84,89,84,86,79,74,82,68,50,64,59,49,24,74,73,65,34,59,73,52,57,75,72,111

Radius of gyration: 43.1 Å; Cα contacts (8 Å, |Δi|>4): 59; chains: 1; bounding box: 75×30×115 Å

Secondary structure (DSSP, 8-state):
-HHHH-STTHHHHHSTTHHHHHHHHHHHHHHTHHHHHHT-HHHHHHHHHHHGGGHHHHHHHHHHHHHSHHHHHHHHHHHHHHHHHHHHHHHHHHHHHHHHHHHHHHHHHHHHHHHB-TTT-SB-HHHHHHHHHHHHHTT-S---------TTHHHHHHHH-HHHHHH-